Protein AF-A0A9D1LP80-F1 (afdb_monomer_lite)

Sequence (134 aa):
MEKTDLRVGRVSRALEDELGLSLCIDVGLYIDEMGLSRLCLDNPSGYLASVERIKQMARRPDFISLGLKQEINLAKICLFEDGVGIAKATFALKGRPKRYCLSEYSLLGRVKAIGFRPFPCQRRRAAHLAARRR

Radius of gyration: 18.25 Å; chains: 1; bounding box: 34×33×60 Å

Foldseek 3Di:
DPFPKAFLAWCDVVNCVVAVHPDVDTATETATPVNLVVLCVVPVPCSVVQSNVSSVQRVDAPDWYQDPQRKIKGKHWDQDPQAIWIKIWIWDFDDVVTHTYTPDIDIGDGDGPVPDDPDCPVVVVVVVVVVVVD

pLDDT: mean 75.36, std 15.37, range [43.56, 93.38]

Structure (mmCIF, N/CA/C/O backbone):
data_AF-A0A9D1LP80-F1
#
_entry.id   AF-A0A9D1LP80-F1
#
loop_
_atom_site.group_PDB
_atom_site.id
_atom_site.type_symbol
_atom_site.label_atom_id
_atom_site.label_alt_id
_atom_site.label_comp_id
_atom_site.label_asym_id
_atom_site.label_entity_id
_atom_site.label_seq_id
_atom_site.pdbx_PDB_ins_code
_atom_site.Cartn_x
_atom_site.Cartn_y
_atom_site.Cartn_z
_atom_site.occupancy
_atom_site.B_iso_or_equiv
_atom_site.auth_seq_id
_atom_site.auth_comp_id
_atom_site.auth_asym_id
_atom_site.auth_atom_id
_atom_site.pdbx_PDB_model_num
ATOM 1 N N . MET A 1 1 ? 1.846 19.905 17.058 1.00 43.56 1 MET A N 1
ATOM 2 C CA . MET A 1 1 ? 2.308 19.505 15.714 1.00 43.56 1 MET A CA 1
ATOM 3 C C . MET A 1 1 ? 1.193 18.708 15.072 1.00 43.56 1 MET A C 1
ATOM 5 O O . MET A 1 1 ? 0.826 17.668 15.611 1.00 43.56 1 MET A O 1
ATOM 9 N N . GLU A 1 2 ? 0.581 19.235 14.014 1.00 43.78 2 GLU A N 1
ATOM 10 C CA . GLU A 1 2 ? -0.383 18.472 13.219 1.00 43.78 2 GLU A CA 1
ATOM 11 C C . GLU A 1 2 ? 0.360 17.291 12.594 1.00 43.78 2 GLU A C 1
ATOM 13 O O . GLU A 1 2 ? 1.359 17.481 11.907 1.00 43.78 2 GLU A O 1
ATOM 18 N N . LYS A 1 3 ? -0.070 16.063 12.895 1.00 56.00 3 LYS A N 1
ATOM 19 C CA . LYS A 1 3 ? 0.476 14.879 12.232 1.00 56.00 3 LYS A CA 1
ATOM 20 C C . LYS A 1 3 ? 0.039 14.926 10.774 1.00 56.00 3 LYS A C 1
ATOM 22 O O . LYS A 1 3 ? -1.146 14.757 10.488 1.00 56.00 3 LYS A O 1
ATOM 27 N N . THR A 1 4 ? 0.982 15.166 9.874 1.00 67.19 4 THR A N 1
ATOM 28 C CA . THR A 1 4 ? 0.783 15.171 8.421 1.00 67.19 4 THR A CA 1
ATOM 29 C C . THR A 1 4 ? 0.656 13.735 7.904 1.00 67.19 4 THR A C 1
ATOM 31 O O . THR A 1 4 ? 1.478 13.239 7.139 1.00 67.19 4 THR A O 1
ATOM 34 N N . ASP A 1 5 ? -0.385 13.031 8.352 1.00 81.50 5 ASP A N 1
ATOM 35 C CA . ASP A 1 5 ? -0.714 11.700 7.852 1.00 81.50 5 ASP A CA 1
ATOM 36 C C . ASP A 1 5 ? -1.361 11.836 6.464 1.00 81.50 5 ASP A C 1
ATOM 38 O O . ASP A 1 5 ? -2.399 12.485 6.296 1.00 81.50 5 ASP A O 1
ATOM 42 N N . LEU A 1 6 ? -0.786 11.187 5.452 1.00 84.62 6 LEU A N 1
ATOM 43 C CA . LEU A 1 6 ? -1.339 11.185 4.103 1.00 84.62 6 LEU A CA 1
ATOM 44 C C . LEU A 1 6 ? -2.438 10.126 3.993 1.00 84.62 6 LEU A C 1
ATOM 46 O O . LEU A 1 6 ? -2.164 8.925 3.983 1.00 84.62 6 LEU A O 1
ATOM 50 N N . ARG A 1 7 ? -3.695 10.549 3.845 1.00 86.56 7 ARG A N 1
ATOM 51 C CA . ARG A 1 7 ? -4.794 9.622 3.541 1.00 86.56 7 ARG A CA 1
ATOM 52 C C . ARG A 1 7 ? -4.657 9.100 2.110 1.00 86.56 7 ARG A C 1
ATOM 54 O O . ARG A 1 7 ? -4.677 9.874 1.155 1.00 86.56 7 ARG A O 1
ATOM 61 N N . VAL A 1 8 ? -4.564 7.782 1.958 1.00 87.50 8 VAL A N 1
ATOM 62 C CA . VAL A 1 8 ? -4.400 7.117 0.652 1.00 87.50 8 VAL A CA 1
ATOM 63 C C . VAL A 1 8 ? -5.657 6.415 0.164 1.00 87.50 8 VAL A C 1
ATOM 65 O O . VAL A 1 8 ? -5.821 6.215 -1.038 1.00 87.50 8 VAL A O 1
ATOM 68 N N . GLY A 1 9 ? -6.580 6.100 1.069 1.00 83.50 9 GLY A N 1
ATOM 69 C CA . GLY A 1 9 ? -7.867 5.543 0.690 1.00 83.50 9 GLY A CA 1
ATOM 70 C C . GLY A 1 9 ? -8.774 5.269 1.876 1.00 83.50 9 GLY A C 1
ATOM 71 O O . GLY A 1 9 ? -8.656 5.889 2.940 1.00 83.50 9 GLY A O 1
ATOM 72 N N . ARG A 1 10 ? -9.707 4.347 1.659 1.00 81.19 10 ARG A N 1
ATOM 73 C CA . ARG A 1 10 ? -10.628 3.837 2.669 1.00 81.19 10 ARG A CA 1
ATOM 74 C C . ARG A 1 10 ? -10.857 2.350 2.444 1.00 81.19 10 ARG A C 1
ATOM 76 O O . ARG A 1 10 ? -10.837 1.902 1.301 1.00 81.19 10 ARG A O 1
ATOM 83 N N . VAL A 1 11 ? -11.116 1.632 3.522 1.00 73.00 11 VAL A N 1
ATOM 84 C CA . VAL A 1 11 ? -11.761 0.324 3.477 1.00 73.00 11 VAL A CA 1
ATOM 85 C C . VAL A 1 11 ? -13.199 0.581 3.027 1.00 73.00 11 VAL A C 1
ATOM 87 O O . VAL A 1 11 ? -13.888 1.412 3.614 1.00 73.00 11 VAL A O 1
ATOM 90 N N . SER A 1 12 ? -13.608 -0.004 1.903 1.00 68.25 12 SER A N 1
ATOM 91 C CA . SER A 1 12 ? -14.993 0.092 1.437 1.00 68.25 12 SER A CA 1
ATOM 92 C C . SER A 1 12 ? -15.827 -1.016 2.068 1.00 68.25 12 SER A C 1
ATOM 94 O O . SER A 1 12 ? -15.290 -2.048 2.453 1.00 68.25 12 SER A O 1
ATOM 96 N N . ARG A 1 13 ? -17.150 -0.847 2.085 1.00 65.75 13 ARG A N 1
ATOM 97 C CA . ARG A 1 13 ? -18.077 -1.881 2.561 1.00 65.75 13 ARG A CA 1
ATOM 98 C C . ARG A 1 13 ? -17.922 -3.219 1.820 1.00 65.75 13 ARG A C 1
ATOM 100 O O . ARG A 1 13 ? -17.959 -4.267 2.433 1.00 65.75 13 ARG A O 1
ATOM 107 N N . ALA A 1 14 ? -17.627 -3.180 0.518 1.00 63.97 14 ALA A N 1
ATOM 108 C CA . ALA A 1 14 ? -17.313 -4.388 -0.254 1.00 63.97 14 ALA A CA 1
ATOM 109 C C . ALA A 1 14 ? -16.031 -5.088 0.239 1.00 63.97 14 ALA A C 1
ATOM 111 O O . ALA A 1 14 ? -15.948 -6.309 0.242 1.00 63.97 14 ALA A O 1
ATOM 112 N N . LEU A 1 15 ? -15.041 -4.304 0.674 1.00 66.88 15 LEU A N 1
ATOM 113 C CA . LEU A 1 15 ? -13.793 -4.798 1.253 1.00 66.88 15 LEU A CA 1
ATOM 114 C C . LEU A 1 15 ? -14.020 -5.352 2.667 1.00 66.88 15 LEU A C 1
ATOM 116 O O . LEU A 1 15 ? -13.361 -6.303 3.066 1.00 66.88 15 LEU A O 1
ATOM 120 N N . GLU A 1 16 ? -14.949 -4.761 3.419 1.00 69.00 16 GLU A N 1
ATOM 121 C CA . GLU A 1 16 ? -15.414 -5.276 4.710 1.00 69.00 16 GLU A CA 1
ATOM 122 C C . GLU A 1 16 ? -16.112 -6.626 4.556 1.00 69.00 16 GLU A C 1
ATOM 124 O O . GLU A 1 16 ? -15.745 -7.572 5.251 1.00 69.00 16 GLU A O 1
ATOM 129 N N . ASP A 1 17 ? -17.037 -6.730 3.600 1.00 67.06 17 ASP A N 1
ATOM 130 C CA . ASP A 1 17 ? -17.780 -7.955 3.305 1.00 67.06 17 ASP A CA 1
ATOM 131 C C . ASP A 1 17 ? -16.836 -9.085 2.845 1.00 67.06 17 ASP A C 1
ATOM 133 O O . ASP A 1 17 ? -16.926 -10.204 3.350 1.00 67.06 17 ASP A O 1
ATOM 137 N N . GLU A 1 18 ? -15.875 -8.797 1.952 1.00 64.88 18 GLU A N 1
ATOM 138 C CA . GLU A 1 18 ? -14.866 -9.776 1.504 1.00 64.88 18 GLU A CA 1
ATOM 139 C C . GLU A 1 18 ? -13.914 -10.222 2.624 1.00 64.88 18 GLU A C 1
ATOM 141 O O . GLU A 1 18 ? -13.437 -11.357 2.617 1.00 64.88 18 GLU A O 1
ATOM 146 N N . LEU A 1 19 ? -13.625 -9.347 3.591 1.00 63.22 19 LEU A N 1
ATOM 147 C CA . LEU A 1 19 ? -12.718 -9.644 4.703 1.00 63.22 19 LEU A CA 1
ATOM 148 C C . LEU A 1 19 ? -13.433 -10.146 5.965 1.00 63.22 19 LEU A C 1
ATOM 150 O O . LEU A 1 19 ? -12.763 -10.407 6.967 1.00 63.22 19 LEU A O 1
ATOM 154 N N . GLY A 1 20 ? -14.765 -10.268 5.946 1.00 57.47 20 GLY A N 1
ATOM 155 C CA . GLY A 1 20 ? -15.563 -10.615 7.126 1.00 57.47 20 GLY A CA 1
ATOM 156 C C . GLY A 1 20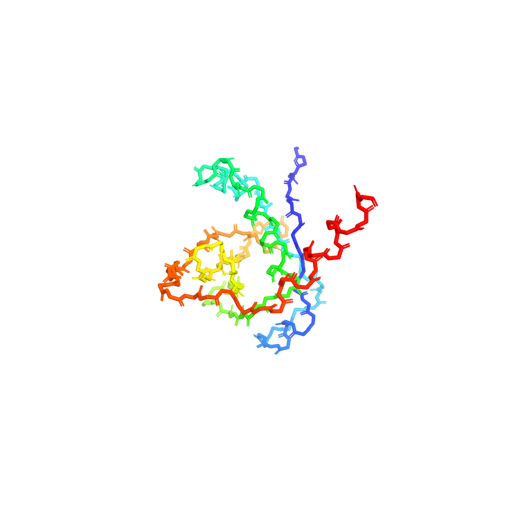 ? -15.408 -9.606 8.271 1.00 57.47 20 GLY A C 1
ATOM 157 O O . GLY A 1 20 ? -15.509 -9.963 9.446 1.00 57.47 20 GLY A O 1
ATOM 158 N N . LEU A 1 21 ? -15.101 -8.351 7.945 1.00 61.16 21 LEU A N 1
ATOM 159 C CA . LEU A 1 21 ? -14.925 -7.279 8.913 1.00 61.16 21 LEU A CA 1
ATOM 160 C C . LEU A 1 21 ? -16.269 -6.598 9.164 1.00 61.16 21 LEU A C 1
ATOM 162 O O . LEU A 1 21 ? -16.927 -6.154 8.237 1.00 61.16 21 LEU A O 1
ATOM 166 N N . SER A 1 22 ? -16.649 -6.439 10.430 1.00 55.81 22 SER A N 1
ATOM 167 C CA . SER A 1 22 ? -17.821 -5.642 10.812 1.00 55.81 22 SER A CA 1
ATOM 168 C C . SER A 1 22 ? -17.365 -4.287 11.350 1.00 55.81 22 SER A C 1
ATOM 170 O O . SER A 1 22 ? -17.479 -4.004 12.545 1.00 55.81 22 SER A O 1
ATOM 172 N N . LEU A 1 23 ? -16.759 -3.465 10.490 1.00 58.94 23 LEU A N 1
ATOM 173 C CA . LEU A 1 23 ? -16.325 -2.123 10.879 1.00 58.94 23 LEU A CA 1
ATOM 174 C C . LEU A 1 23 ? -17.549 -1.197 10.887 1.00 58.94 23 LEU A C 1
ATOM 176 O O . LEU A 1 23 ? -18.210 -0.993 9.880 1.00 58.94 23 LEU A O 1
ATOM 180 N N . CYS A 1 24 ? -17.875 -0.622 12.045 1.00 44.41 24 CYS A N 1
ATOM 181 C CA . CYS A 1 24 ? -19.062 0.230 12.192 1.00 44.41 24 CYS A CA 1
ATOM 182 C C . CYS A 1 24 ? -18.931 1.618 11.525 1.00 44.41 24 CYS A C 1
ATOM 184 O O . CYS A 1 24 ? -19.859 2.420 11.619 1.00 44.41 24 CYS A O 1
ATOM 186 N N . ILE A 1 25 ? -17.771 1.957 10.942 1.00 50.78 25 ILE A N 1
ATOM 187 C CA . ILE A 1 25 ? -17.428 3.298 10.434 1.00 50.78 25 ILE A CA 1
ATOM 188 C C . ILE A 1 25 ? -16.482 3.168 9.231 1.00 50.78 25 ILE A C 1
ATOM 190 O O . ILE A 1 25 ? -15.587 2.331 9.269 1.00 50.78 25 ILE A O 1
ATOM 194 N N . ASP A 1 26 ? -16.611 4.059 8.236 1.00 58.97 26 ASP A N 1
ATOM 195 C CA . ASP A 1 26 ? -15.668 4.248 7.117 1.00 58.97 26 ASP A CA 1
ATOM 196 C C . ASP A 1 26 ? -14.210 4.334 7.626 1.00 58.97 26 ASP A C 1
ATOM 198 O O . ASP A 1 26 ? -13.750 5.371 8.122 1.00 58.97 26 ASP A O 1
ATOM 202 N N . VAL A 1 27 ? -13.450 3.245 7.490 1.00 71.50 27 VAL A N 1
ATOM 203 C CA . VAL A 1 27 ? -12.069 3.188 7.978 1.00 71.50 27 VAL A CA 1
ATOM 204 C C . VAL A 1 27 ? -11.103 3.735 6.932 1.00 71.50 27 VAL A C 1
ATOM 206 O O . VAL A 1 27 ? -10.949 3.196 5.839 1.00 71.50 27 VAL A O 1
ATOM 209 N N . GLY A 1 28 ? -10.412 4.826 7.264 1.00 82.12 28 GLY A N 1
ATOM 210 C CA . GLY A 1 28 ? -9.372 5.400 6.411 1.00 82.12 28 GLY A CA 1
ATOM 211 C C . GLY A 1 28 ? -8.076 4.580 6.411 1.00 82.12 28 GLY A C 1
ATOM 212 O O . GLY A 1 28 ? -7.652 4.076 7.451 1.00 82.12 28 GLY A O 1
ATOM 213 N N . LEU A 1 29 ? -7.429 4.511 5.247 1.00 87.25 29 LEU A N 1
ATOM 214 C CA . LEU A 1 29 ? -6.062 4.012 5.081 1.00 87.25 29 LEU A CA 1
ATOM 215 C C . LEU A 1 29 ? -5.108 5.203 4.960 1.00 87.25 29 LEU A C 1
ATOM 217 O O . LEU A 1 29 ? -5.354 6.116 4.161 1.00 87.25 29 LEU A O 1
ATOM 221 N N . TYR A 1 30 ? -4.021 5.184 5.728 1.00 91.19 30 TYR A N 1
ATOM 222 C CA . TYR A 1 30 ? -3.087 6.302 5.856 1.00 91.19 30 TYR A CA 1
ATOM 223 C C . TYR A 1 30 ? -1.635 5.865 5.648 1.00 91.19 30 TYR A C 1
ATOM 225 O O . TYR A 1 30 ? -1.274 4.716 5.898 1.00 91.19 30 TYR A O 1
ATOM 233 N N . ILE A 1 31 ? -0.789 6.802 5.230 1.00 90.44 31 ILE A N 1
ATOM 234 C CA . ILE A 1 31 ? 0.667 6.709 5.326 1.00 90.44 31 ILE A CA 1
ATOM 235 C C . ILE A 1 31 ? 1.105 7.780 6.324 1.00 90.44 31 ILE A C 1
ATOM 237 O O . ILE A 1 31 ? 0.856 8.963 6.101 1.00 90.44 31 ILE A O 1
ATOM 241 N N . ASP A 1 32 ? 1.709 7.358 7.431 1.00 90.00 32 ASP A N 1
ATOM 242 C CA . ASP A 1 32 ? 2.283 8.271 8.417 1.00 90.00 32 ASP A CA 1
ATOM 243 C C . ASP A 1 32 ? 3.649 8.802 7.944 1.00 90.00 32 ASP A C 1
ATOM 245 O O . ASP A 1 32 ? 4.231 8.326 6.965 1.00 90.00 32 ASP A O 1
ATOM 249 N N . GLU A 1 33 ? 4.180 9.801 8.647 1.00 87.19 33 GLU A N 1
ATOM 250 C CA . GLU A 1 33 ? 5.484 10.404 8.339 1.00 87.19 33 GLU A CA 1
ATOM 251 C C . GLU A 1 33 ? 6.616 9.361 8.298 1.00 87.19 33 GLU A C 1
ATOM 253 O O . GLU A 1 33 ? 7.493 9.406 7.431 1.00 87.19 33 GLU A O 1
ATOM 258 N N . MET A 1 34 ? 6.559 8.359 9.182 1.00 86.69 34 MET A N 1
ATOM 259 C CA . MET A 1 34 ? 7.509 7.245 9.192 1.00 86.69 34 MET A CA 1
ATOM 260 C C . MET A 1 34 ? 7.396 6.380 7.933 1.00 86.69 34 MET A C 1
ATOM 262 O O . MET A 1 34 ? 8.414 5.999 7.358 1.00 86.69 34 MET A O 1
ATOM 266 N N . GLY A 1 35 ? 6.179 6.062 7.491 1.00 86.25 35 GLY A N 1
ATOM 267 C CA . GLY A 1 35 ? 5.924 5.313 6.265 1.00 86.25 35 GLY A CA 1
ATOM 268 C C . GLY A 1 35 ? 6.392 6.067 5.024 1.00 86.25 35 GLY A C 1
ATOM 269 O O . GLY A 1 35 ? 7.042 5.474 4.165 1.00 86.25 35 GLY A O 1
ATOM 270 N N . LEU A 1 36 ? 6.143 7.379 4.952 1.00 87.38 36 LEU A N 1
ATOM 271 C 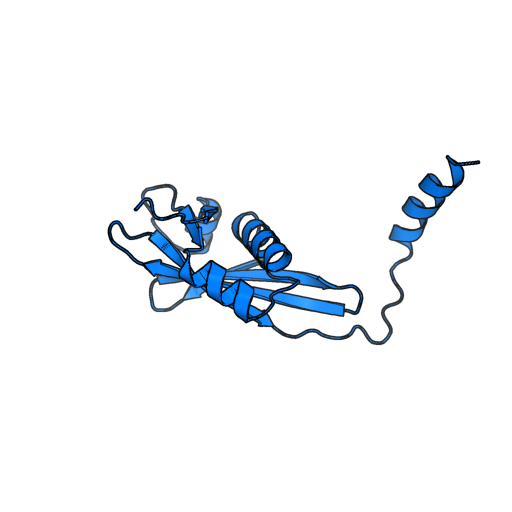CA . LEU A 1 36 ? 6.661 8.229 3.874 1.00 87.38 36 LEU A CA 1
ATOM 272 C C . LEU A 1 36 ? 8.192 8.265 3.868 1.00 87.38 36 LEU A C 1
ATOM 274 O O . LEU A 1 36 ? 8.801 8.114 2.810 1.00 87.38 36 LEU A O 1
ATOM 278 N N . SER A 1 37 ? 8.808 8.400 5.044 1.00 87.06 37 SER A N 1
ATOM 279 C CA . SER A 1 37 ? 10.267 8.401 5.186 1.00 87.06 37 SER A CA 1
ATOM 280 C C . SER A 1 37 ? 10.877 7.078 4.727 1.00 87.06 37 SER A C 1
ATOM 282 O O . SER A 1 37 ? 11.858 7.089 3.995 1.00 87.06 37 SER A O 1
ATOM 284 N N . ARG A 1 38 ? 10.269 5.936 5.075 1.00 87.19 38 ARG A N 1
ATOM 285 C CA . ARG A 1 38 ? 10.712 4.612 4.600 1.00 87.19 38 ARG A CA 1
ATOM 286 C C . ARG A 1 38 ? 10.614 4.483 3.087 1.00 87.19 38 ARG A C 1
ATOM 288 O O . ARG A 1 38 ? 11.587 4.102 2.457 1.00 87.19 38 ARG A O 1
ATOM 295 N N . LEU A 1 39 ? 9.486 4.879 2.494 1.00 87.06 39 LEU A N 1
ATOM 296 C CA . LEU A 1 39 ? 9.327 4.859 1.036 1.00 87.06 39 LEU A CA 1
ATOM 297 C C . LEU A 1 39 ? 10.381 5.723 0.330 1.00 87.06 39 LEU A C 1
ATOM 299 O O . LEU A 1 39 ? 10.872 5.339 -0.730 1.00 87.06 39 LEU A O 1
ATOM 303 N N . CYS A 1 40 ? 10.712 6.878 0.913 1.00 87.94 40 CYS A N 1
ATOM 304 C CA . CYS A 1 40 ? 11.761 7.760 0.414 1.00 87.94 40 CYS A CA 1
ATOM 305 C C . CYS A 1 40 ? 13.152 7.124 0.554 1.00 87.94 40 CYS A C 1
ATOM 307 O O . CYS A 1 40 ? 13.930 7.173 -0.390 1.00 87.94 40 CYS A O 1
ATOM 309 N N . LEU A 1 41 ? 13.451 6.480 1.685 1.00 87.81 41 LEU A N 1
ATOM 310 C CA . LEU A 1 41 ? 14.726 5.791 1.911 1.00 87.81 41 LEU A CA 1
ATOM 311 C C . LEU A 1 41 ? 14.911 4.586 0.979 1.00 87.81 41 LEU A C 1
ATOM 313 O O . LEU A 1 41 ? 15.982 4.425 0.399 1.00 87.81 41 LEU A O 1
ATOM 317 N N . ASP A 1 42 ? 13.869 3.775 0.798 1.00 84.00 42 ASP A N 1
ATOM 318 C CA . ASP A 1 42 ? 13.921 2.564 -0.025 1.00 84.00 42 ASP A CA 1
ATOM 319 C C . ASP A 1 42 ? 14.002 2.889 -1.525 1.00 84.00 42 ASP A C 1
ATOM 321 O O . ASP A 1 42 ? 14.579 2.132 -2.307 1.00 84.00 42 ASP A O 1
ATOM 325 N N . ASN A 1 43 ? 13.397 4.002 -1.956 1.00 81.00 43 ASN A N 1
ATOM 326 C CA . ASN A 1 43 ? 13.403 4.422 -3.355 1.00 81.00 43 ASN A CA 1
ATOM 327 C C . ASN A 1 43 ? 13.254 5.952 -3.513 1.00 81.00 43 ASN A C 1
ATOM 329 O O . ASN A 1 43 ? 12.164 6.428 -3.847 1.00 81.00 43 ASN A O 1
ATOM 333 N N . PRO A 1 44 ? 14.338 6.734 -3.361 1.00 81.50 44 PRO A N 1
ATOM 334 C CA . PRO A 1 44 ? 14.270 8.199 -3.325 1.00 81.50 44 PRO A CA 1
ATOM 335 C C . PRO A 1 44 ? 13.712 8.829 -4.604 1.00 81.50 44 PRO A C 1
ATOM 337 O O . PRO A 1 44 ? 12.970 9.804 -4.554 1.00 81.50 44 PRO A O 1
ATOM 340 N N . SER A 1 45 ? 14.037 8.265 -5.768 1.00 81.44 45 SER A N 1
ATOM 341 C CA . SER A 1 45 ? 13.584 8.781 -7.065 1.00 81.44 45 SER A CA 1
ATOM 342 C C . SER A 1 45 ? 12.187 8.287 -7.455 1.00 81.44 45 SER A C 1
ATOM 344 O O . SER A 1 45 ? 11.524 8.908 -8.284 1.00 81.44 45 SER A O 1
ATOM 346 N N . GLY A 1 46 ? 11.717 7.186 -6.861 1.00 82.94 46 GLY A N 1
ATOM 347 C CA . GLY A 1 46 ? 10.453 6.536 -7.213 1.00 82.94 46 GLY A CA 1
ATOM 348 C C . GLY A 1 46 ? 9.397 6.503 -6.108 1.00 82.94 46 GLY A C 1
ATOM 349 O O . GLY A 1 46 ? 8.331 5.924 -6.329 1.00 82.94 46 GLY A O 1
ATOM 350 N N . TYR A 1 47 ? 9.637 7.101 -4.936 1.00 85.00 47 TYR A N 1
ATOM 351 C CA . TYR A 1 47 ? 8.712 6.998 -3.801 1.00 85.00 47 TYR A CA 1
ATOM 352 C C . TYR A 1 47 ? 7.327 7.582 -4.112 1.00 85.00 47 TYR A C 1
ATOM 354 O O . TYR A 1 47 ? 6.321 6.997 -3.714 1.00 85.00 47 TYR A O 1
ATOM 362 N N . LEU A 1 48 ? 7.240 8.668 -4.891 1.00 88.50 48 LEU A N 1
ATOM 363 C CA . LEU A 1 48 ? 5.957 9.222 -5.343 1.00 88.50 48 LEU A CA 1
ATOM 364 C C . LEU A 1 48 ? 5.173 8.216 -6.195 1.00 88.50 48 LEU A C 1
ATOM 366 O O . LEU A 1 48 ? 3.964 8.070 -6.023 1.00 88.50 48 LEU A O 1
ATOM 370 N N . ALA A 1 49 ? 5.856 7.462 -7.061 1.00 87.88 49 ALA A N 1
ATOM 371 C CA . ALA A 1 49 ? 5.225 6.397 -7.836 1.00 87.88 49 ALA A CA 1
ATOM 372 C C . ALA A 1 49 ? 4.755 5.242 -6.935 1.00 87.88 49 ALA A C 1
ATOM 374 O O . ALA A 1 49 ? 3.718 4.635 -7.203 1.00 87.88 49 ALA A O 1
ATOM 375 N N . SER A 1 50 ? 5.481 4.946 -5.852 1.00 89.19 50 SER A N 1
ATOM 376 C CA . SER A 1 50 ? 5.034 4.001 -4.821 1.00 89.19 50 SER A CA 1
ATOM 377 C C . SER A 1 50 ? 3.783 4.505 -4.097 1.00 89.19 50 SER A C 1
ATOM 379 O O . SER A 1 50 ? 2.826 3.749 -3.964 1.00 89.19 50 SER A O 1
ATOM 381 N N . VAL A 1 51 ? 3.733 5.784 -3.709 1.00 90.69 51 VAL A N 1
ATOM 382 C CA . VAL A 1 51 ? 2.556 6.405 -3.072 1.00 90.69 51 VAL A CA 1
ATOM 383 C C . VAL A 1 51 ? 1.333 6.344 -3.986 1.00 90.69 51 VAL A C 1
ATOM 385 O O . VAL A 1 51 ? 0.262 5.919 -3.551 1.00 90.69 51 VAL A O 1
ATOM 388 N N . GLU A 1 52 ? 1.475 6.712 -5.259 1.00 89.94 52 GLU A N 1
ATOM 389 C CA . GLU A 1 52 ? 0.370 6.630 -6.220 1.00 89.94 52 GLU A CA 1
ATOM 390 C C . GLU A 1 52 ? -0.099 5.191 -6.432 1.00 89.94 52 GLU A C 1
ATOM 392 O O . GLU A 1 52 ? -1.302 4.922 -6.474 1.00 89.94 52 GLU A O 1
ATOM 397 N N . ARG A 1 53 ? 0.826 4.230 -6.469 1.00 89.38 53 ARG A N 1
ATOM 398 C CA . ARG A 1 53 ? 0.469 2.813 -6.535 1.00 89.38 53 ARG A CA 1
ATOM 399 C C . ARG A 1 53 ? -0.291 2.363 -5.290 1.00 89.38 53 ARG A C 1
ATOM 401 O O . ARG A 1 53 ? -1.306 1.689 -5.425 1.00 89.38 53 ARG A O 1
ATOM 408 N N . ILE A 1 54 ? 0.127 2.781 -4.096 1.00 90.69 54 ILE A N 1
ATOM 409 C CA . ILE A 1 54 ? -0.593 2.501 -2.846 1.00 90.69 54 ILE A CA 1
ATOM 410 C C . ILE A 1 54 ? -2.011 3.085 -2.890 1.00 90.69 54 ILE A C 1
ATOM 412 O O . ILE A 1 54 ? -2.960 2.384 -2.545 1.00 90.69 54 ILE A O 1
ATOM 416 N N . LYS A 1 55 ? -2.194 4.317 -3.384 1.00 90.50 55 LYS A N 1
ATOM 417 C CA . LYS A 1 55 ? -3.534 4.904 -3.583 1.00 90.50 55 LYS A CA 1
ATOM 418 C C . LYS A 1 55 ? -4.383 4.082 -4.552 1.00 90.50 55 LYS A C 1
ATOM 420 O O . LYS A 1 55 ? -5.570 3.878 -4.312 1.00 90.50 55 LYS A O 1
ATOM 425 N N . GLN A 1 56 ? -3.795 3.594 -5.645 1.00 87.88 56 GLN A N 1
ATOM 426 C CA . GLN A 1 56 ? -4.498 2.721 -6.589 1.00 87.88 56 GLN A CA 1
ATOM 427 C C . GLN A 1 56 ? -4.906 1.394 -5.936 1.00 87.88 56 GLN A C 1
ATOM 429 O O . GLN A 1 56 ? -6.051 0.976 -6.101 1.00 87.88 56 GLN A O 1
ATO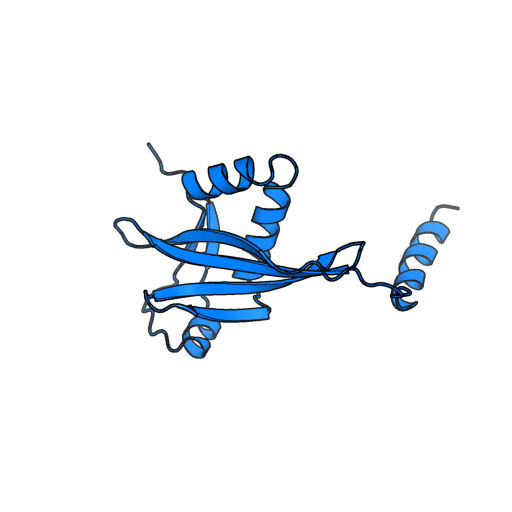M 434 N N . MET A 1 57 ? -4.013 0.771 -5.158 1.00 88.94 57 MET A N 1
ATOM 435 C CA . MET A 1 57 ? -4.313 -0.442 -4.386 1.00 88.94 57 MET A CA 1
ATOM 436 C C . MET A 1 57 ? -5.431 -0.210 -3.375 1.00 88.94 57 MET A C 1
ATOM 438 O O . MET A 1 57 ? -6.343 -1.016 -3.289 1.00 88.94 57 MET A O 1
ATOM 442 N N . ALA A 1 58 ? -5.408 0.916 -2.664 1.00 86.25 58 ALA A N 1
ATOM 443 C CA . ALA A 1 58 ? -6.433 1.270 -1.688 1.00 86.25 58 ALA A CA 1
ATOM 444 C C . ALA A 1 58 ? -7.818 1.519 -2.315 1.00 86.25 58 ALA A C 1
ATOM 446 O O . ALA A 1 58 ? -8.827 1.415 -1.627 1.00 86.25 58 ALA A O 1
ATOM 447 N N . ARG A 1 59 ? -7.884 1.873 -3.606 1.00 83.00 59 ARG A N 1
ATOM 448 C CA . ARG A 1 59 ? -9.151 2.073 -4.333 1.00 83.00 59 ARG A CA 1
ATOM 449 C C . ARG A 1 59 ? -9.679 0.792 -4.963 1.00 83.00 59 ARG A C 1
ATOM 451 O O . ARG A 1 59 ? -10.885 0.573 -4.972 1.00 83.00 59 ARG A O 1
ATOM 458 N N . ARG A 1 60 ? -8.789 0.014 -5.576 1.00 83.00 60 ARG A N 1
ATOM 459 C CA . ARG A 1 60 ? -9.130 -1.201 -6.316 1.00 83.00 60 ARG A CA 1
ATOM 460 C C . ARG A 1 60 ? -7.951 -2.174 -6.253 1.00 83.00 60 ARG A C 1
ATOM 462 O O . ARG A 1 60 ? -7.132 -2.187 -7.183 1.00 83.00 60 ARG A O 1
ATOM 469 N N . PRO A 1 61 ? -7.821 -2.922 -5.152 1.00 85.94 61 PRO A N 1
ATOM 470 C CA . PRO A 1 61 ? -6.831 -3.981 -5.057 1.00 85.94 61 PRO A CA 1
ATOM 471 C C . PRO A 1 61 ? -7.223 -5.129 -5.993 1.00 85.94 61 PRO A C 1
ATOM 473 O O . PRO A 1 61 ? -8.396 -5.284 -6.330 1.00 85.94 61 PRO A O 1
ATOM 476 N N . ASP A 1 62 ? -6.236 -5.907 -6.427 1.00 85.75 62 ASP A N 1
ATOM 477 C CA . ASP A 1 62 ? -6.507 -7.144 -7.171 1.00 85.75 62 ASP A CA 1
ATOM 478 C C . ASP A 1 62 ? -6.603 -8.334 -6.205 1.00 85.75 62 ASP A C 1
ATOM 480 O O . ASP A 1 62 ? -7.300 -9.303 -6.484 1.00 85.75 62 ASP A O 1
ATOM 484 N N . PHE A 1 63 ? -5.930 -8.236 -5.052 1.00 85.00 63 PHE A N 1
ATOM 485 C CA . PHE A 1 63 ? -6.014 -9.202 -3.962 1.00 85.00 63 PHE A CA 1
ATOM 486 C C . PHE A 1 63 ? -6.091 -8.496 -2.615 1.00 85.00 63 PHE A C 1
ATOM 488 O O . PHE A 1 63 ? -5.457 -7.456 -2.401 1.00 85.00 63 PHE A O 1
ATOM 495 N N . ILE A 1 64 ? -6.826 -9.112 -1.695 1.00 85.56 64 ILE A N 1
ATOM 496 C CA . ILE A 1 64 ? -7.070 -8.598 -0.352 1.00 85.56 64 ILE A CA 1
ATOM 497 C C . ILE A 1 64 ? -6.929 -9.762 0.622 1.00 85.56 64 ILE A C 1
ATOM 499 O O . ILE A 1 64 ? -7.415 -10.859 0.352 1.00 85.56 64 ILE A O 1
ATOM 503 N N . SER A 1 65 ? -6.254 -9.548 1.747 1.00 85.00 65 SER A N 1
ATOM 504 C CA . SER A 1 65 ? -6.257 -10.525 2.832 1.00 85.00 65 SER A CA 1
ATOM 505 C C . SER A 1 65 ? -6.152 -9.872 4.201 1.00 85.00 65 SER A C 1
ATOM 507 O O . SER A 1 65 ? -5.522 -8.825 4.374 1.00 85.00 65 SER A O 1
ATOM 509 N N . LEU A 1 66 ? -6.758 -10.525 5.192 1.00 82.88 66 LEU A N 1
ATOM 510 C CA . LEU A 1 66 ? -6.626 -10.153 6.592 1.00 82.88 66 LEU A CA 1
ATOM 511 C C . LEU A 1 66 ? -5.458 -10.920 7.221 1.00 82.88 66 LEU A C 1
ATOM 513 O O . LEU A 1 66 ? -5.416 -12.148 7.197 1.00 82.88 66 LEU A O 1
ATOM 517 N N . GLY A 1 67 ? -4.496 -10.196 7.779 1.00 77.62 67 GLY A N 1
ATOM 518 C CA . GLY A 1 67 ? -3.416 -10.767 8.571 1.00 77.62 67 GLY A CA 1
ATOM 519 C C . GLY A 1 67 ? -3.859 -11.110 9.996 1.00 77.62 67 GLY A C 1
ATOM 520 O O . GLY A 1 67 ? -4.855 -10.598 10.508 1.00 77.62 67 GLY A O 1
ATOM 521 N N . LEU A 1 68 ? -3.051 -11.926 10.675 1.00 70.81 68 LEU A N 1
ATOM 522 C CA . LEU A 1 68 ? -3.323 -12.471 12.015 1.00 70.81 68 LEU A CA 1
ATOM 523 C C . LEU A 1 68 ? -3.558 -11.408 13.108 1.00 70.81 68 LEU A C 1
ATOM 525 O O . LEU A 1 68 ? -4.175 -11.700 14.127 1.00 70.81 68 LEU A O 1
ATOM 529 N N . LYS A 1 69 ? -3.070 -10.177 12.918 1.00 76.38 69 LYS A N 1
ATOM 530 C CA . LYS A 1 69 ? -3.157 -9.074 13.892 1.00 76.38 69 LYS A CA 1
ATOM 531 C C . LYS A 1 69 ? -4.114 -7.958 13.462 1.00 76.38 69 LYS A C 1
ATOM 533 O O . LYS A 1 69 ? -3.869 -6.799 13.786 1.00 76.38 69 LYS A O 1
ATOM 538 N N . GLN A 1 70 ? -5.180 -8.295 12.730 1.00 78.12 70 GLN A N 1
ATOM 539 C CA . GLN A 1 70 ? -6.056 -7.304 12.082 1.00 78.12 70 GLN A CA 1
ATOM 540 C C . GLN A 1 70 ? -5.255 -6.395 11.140 1.00 78.12 70 GLN A C 1
ATOM 542 O O . GLN A 1 70 ? -5.427 -5.181 11.121 1.00 78.12 70 GLN A O 1
ATOM 547 N N . GLU A 1 71 ? -4.317 -6.981 10.400 1.00 88.00 71 GLU A N 1
ATOM 548 C CA . GLU A 1 71 ? -3.587 -6.264 9.357 1.00 88.00 71 GLU A CA 1
ATOM 549 C C . GLU A 1 71 ? -4.365 -6.381 8.052 1.00 88.00 71 GLU A C 1
ATOM 551 O O . GLU A 1 71 ? -4.849 -7.457 7.715 1.00 88.00 71 GLU A O 1
ATOM 556 N N . ILE A 1 72 ? -4.476 -5.291 7.303 1.00 87.75 72 ILE A N 1
ATOM 557 C CA . ILE A 1 72 ? -5.073 -5.315 5.970 1.00 87.75 72 ILE A CA 1
ATOM 558 C C . ILE A 1 72 ? -3.929 -5.395 4.972 1.00 87.75 72 ILE A C 1
ATOM 560 O O . ILE A 1 72 ? -3.132 -4.464 4.849 1.00 87.75 72 ILE A O 1
ATOM 564 N N . ASN A 1 73 ? -3.846 -6.510 4.258 1.00 89.31 73 ASN A N 1
ATOM 565 C CA . ASN A 1 73 ? -2.909 -6.689 3.165 1.00 89.31 73 ASN A CA 1
ATOM 566 C C . ASN A 1 73 ? -3.638 -6.420 1.854 1.00 89.31 73 ASN A C 1
ATOM 568 O O . ASN A 1 73 ? -4.617 -7.090 1.529 1.00 89.31 73 ASN A O 1
ATOM 572 N N . LEU A 1 74 ? -3.134 -5.459 1.091 1.00 90.44 74 LEU A N 1
ATOM 573 C CA . LEU A 1 74 ? -3.581 -5.180 -0.264 1.00 90.44 74 LEU A CA 1
ATOM 574 C C . LEU A 1 74 ? -2.472 -5.571 -1.227 1.00 90.44 74 LEU A C 1
ATOM 576 O O . LEU A 1 74 ? -1.305 -5.253 -0.988 1.00 90.44 74 LEU A O 1
ATOM 580 N N . ALA A 1 75 ? -2.828 -6.210 -2.333 1.00 89.81 75 ALA A N 1
ATOM 581 C CA . ALA A 1 75 ? -1.891 -6.436 -3.418 1.00 89.81 75 ALA A CA 1
ATOM 582 C C . ALA A 1 75 ? -2.498 -6.104 -4.778 1.00 89.81 75 ALA A C 1
ATOM 584 O O . ALA A 1 75 ? -3.715 -6.140 -4.986 1.00 89.81 75 ALA A O 1
ATOM 585 N N . LYS A 1 76 ? -1.620 -5.738 -5.710 1.00 90.12 76 LYS A N 1
ATOM 586 C CA . LYS A 1 76 ? -1.990 -5.350 -7.066 1.00 90.12 76 LYS A CA 1
ATOM 587 C C . LYS A 1 76 ? -0.940 -5.770 -8.073 1.00 90.12 76 LYS A C 1
ATOM 589 O O . LYS A 1 76 ? 0.253 -5.516 -7.898 1.00 90.12 76 LYS A O 1
ATOM 594 N N . ILE A 1 77 ? -1.412 -6.374 -9.151 1.00 89.44 77 ILE A N 1
ATOM 595 C CA . ILE A 1 77 ? -0.617 -6.738 -10.309 1.00 89.44 77 ILE A CA 1
ATOM 596 C C . ILE A 1 77 ? -0.235 -5.449 -11.032 1.00 89.44 77 ILE A C 1
ATOM 598 O O . ILE A 1 77 ? -1.064 -4.600 -11.360 1.00 89.44 77 ILE A O 1
ATOM 602 N N . CYS A 1 78 ? 1.058 -5.290 -11.260 1.00 85.31 78 CYS A N 1
ATOM 603 C CA . CYS A 1 78 ? 1.648 -4.136 -11.904 1.00 85.31 78 CYS A CA 1
ATOM 604 C C . CYS A 1 78 ? 2.320 -4.573 -13.198 1.00 85.31 78 CYS A C 1
ATOM 606 O O . CYS A 1 78 ? 3.147 -5.485 -13.206 1.00 85.31 78 CYS A O 1
ATOM 608 N N . LEU A 1 79 ? 1.974 -3.883 -14.281 1.00 82.81 79 LEU A N 1
ATOM 609 C CA . LEU A 1 79 ? 2.667 -3.997 -15.555 1.00 82.81 79 LEU A CA 1
ATOM 610 C C . LEU A 1 79 ? 3.813 -2.983 -15.561 1.00 82.81 79 LEU A C 1
ATOM 612 O O . LEU A 1 79 ? 3.590 -1.788 -15.356 1.00 82.81 79 LEU A O 1
ATOM 616 N N . PHE A 1 80 ? 5.027 -3.473 -15.768 1.00 77.19 80 PHE A N 1
ATOM 617 C CA . PHE A 1 80 ? 6.237 -2.683 -15.966 1.00 77.19 80 PHE A CA 1
ATOM 618 C C . PHE A 1 80 ? 6.671 -2.795 -17.430 1.00 77.19 80 PHE A C 1
ATOM 620 O O . PHE A 1 80 ? 6.190 -3.657 -18.163 1.00 77.19 80 PHE A O 1
ATOM 627 N N . GLU A 1 81 ? 7.582 -1.927 -17.867 1.00 75.56 81 GLU A N 1
ATOM 628 C CA . GLU A 1 81 ? 8.093 -1.958 -19.245 1.00 75.56 81 GLU A CA 1
ATOM 629 C C . GLU A 1 81 ? 8.763 -3.296 -19.591 1.00 75.56 81 GLU A C 1
ATOM 631 O O . GLU A 1 81 ? 8.667 -3.766 -20.722 1.00 75.56 81 GLU A O 1
ATOM 636 N N . ASP A 1 82 ? 9.406 -3.927 -18.609 1.00 74.56 82 ASP A N 1
ATOM 637 C CA . ASP A 1 82 ? 10.190 -5.149 -18.763 1.00 74.56 82 ASP A CA 1
ATOM 638 C C . ASP A 1 82 ? 9.489 -6.411 -18.239 1.00 74.56 82 ASP A C 1
ATOM 640 O O . ASP A 1 82 ? 10.053 -7.507 -18.315 1.00 74.56 82 ASP A O 1
ATOM 644 N N . GLY A 1 83 ? 8.254 -6.303 -17.738 1.00 79.62 83 GLY A N 1
ATOM 645 C CA . GLY A 1 83 ? 7.530 -7.473 -17.261 1.00 79.62 83 GLY A CA 1
ATOM 646 C C . GLY A 1 83 ? 6.350 -7.196 -16.343 1.00 79.62 83 GLY A C 1
ATOM 647 O O . GLY A 1 83 ? 5.733 -6.134 -16.365 1.00 79.62 83 GLY A O 1
ATOM 648 N N . VAL A 1 84 ? 6.023 -8.196 -15.531 1.00 83.94 84 VAL A N 1
ATOM 649 C CA . VAL A 1 84 ? 4.906 -8.153 -14.582 1.00 83.94 84 VAL A CA 1
ATOM 650 C C . VAL A 1 84 ? 5.451 -8.362 -13.179 1.00 83.94 84 VAL A C 1
ATOM 652 O O . VAL A 1 84 ? 6.365 -9.160 -12.973 1.00 83.94 84 VAL A O 1
ATOM 655 N N . GLY A 1 85 ? 4.894 -7.650 -12.207 1.00 87.00 85 GLY A N 1
ATOM 656 C CA . GLY A 1 85 ? 5.154 -7.924 -10.800 1.00 87.00 85 GLY A CA 1
ATOM 657 C C . GLY A 1 85 ? 3.959 -7.614 -9.922 1.00 87.00 85 GLY A C 1
ATOM 658 O O . GLY A 1 85 ? 2.927 -7.148 -10.401 1.00 87.00 85 GLY A O 1
ATOM 659 N N . ILE A 1 86 ? 4.093 -7.878 -8.630 1.00 90.56 86 ILE A N 1
ATOM 660 C CA . ILE A 1 86 ? 3.023 -7.680 -7.655 1.00 90.56 86 ILE A CA 1
ATOM 661 C C . ILE A 1 86 ? 3.490 -6.642 -6.644 1.00 90.56 86 ILE A C 1
ATOM 663 O O . ILE A 1 86 ? 4.496 -6.825 -5.972 1.00 90.56 86 ILE A O 1
ATOM 667 N N . ALA A 1 87 ? 2.764 -5.538 -6.517 1.00 91.25 87 ALA A N 1
ATOM 668 C CA . ALA A 1 87 ? 2.945 -4.637 -5.390 1.00 91.25 87 ALA A CA 1
ATOM 669 C C . ALA A 1 87 ? 2.094 -5.122 -4.221 1.00 91.25 87 ALA A C 1
ATOM 671 O O . ALA A 1 87 ? 0.936 -5.487 -4.421 1.00 91.25 87 ALA A O 1
ATOM 672 N N . LYS A 1 88 ? 2.659 -5.102 -3.017 1.00 93.38 88 LYS A N 1
ATOM 673 C CA . LYS A 1 88 ? 1.970 -5.406 -1.766 1.00 93.38 88 LYS A CA 1
ATOM 674 C C . LYS A 1 88 ? 2.094 -4.210 -0.827 1.00 93.38 88 LYS A C 1
ATOM 676 O O . LYS A 1 88 ? 3.170 -3.633 -0.694 1.00 93.38 88 LYS A O 1
ATOM 681 N N . ALA A 1 89 ? 0.998 -3.847 -0.176 1.00 92.81 89 ALA A N 1
ATOM 682 C CA . ALA A 1 89 ? 0.967 -2.897 0.927 1.00 92.81 89 ALA A CA 1
ATOM 683 C C . ALA A 1 89 ? 0.274 -3.534 2.130 1.00 92.81 89 ALA A C 1
ATOM 685 O O . ALA A 1 89 ? -0.837 -4.052 2.011 1.00 92.81 89 ALA A O 1
ATOM 686 N N . THR A 1 90 ? 0.921 -3.457 3.286 1.00 92.44 90 THR A N 1
ATOM 687 C CA . THR A 1 90 ? 0.380 -3.927 4.560 1.00 92.44 90 THR A CA 1
ATOM 688 C C . THR A 1 90 ? -0.004 -2.718 5.401 1.00 92.44 90 THR A C 1
ATOM 690 O O . THR A 1 90 ? 0.786 -1.784 5.561 1.00 92.44 90 THR A O 1
ATOM 693 N N . PHE A 1 91 ? -1.215 -2.727 5.948 1.00 91.25 91 PHE A N 1
ATOM 694 C CA . PHE A 1 91 ? -1.721 -1.697 6.846 1.00 91.25 91 PHE A CA 1
ATOM 695 C C . PHE A 1 91 ? -2.014 -2.298 8.213 1.00 91.25 91 PHE A C 1
ATOM 697 O O . PHE A 1 91 ? -2.748 -3.277 8.322 1.00 91.25 91 PHE A O 1
ATOM 704 N N . ALA A 1 92 ? -1.484 -1.676 9.260 1.00 89.88 92 ALA A N 1
ATOM 705 C CA . ALA A 1 92 ? -1.682 -2.101 10.638 1.00 89.88 92 ALA A CA 1
ATOM 706 C C . ALA A 1 92 ? -2.353 -0.993 11.455 1.00 89.88 92 ALA A C 1
ATOM 708 O O . ALA A 1 92 ? -2.112 0.198 11.234 1.00 89.88 92 ALA A O 1
ATOM 709 N N . LEU A 1 93 ? -3.168 -1.385 12.434 1.00 87.50 93 LEU A N 1
ATOM 710 C CA . LEU A 1 93 ? -3.771 -0.458 13.389 1.00 87.50 93 LEU A CA 1
ATOM 711 C C . LEU A 1 93 ? -2.692 0.178 14.281 1.00 87.50 93 LEU A C 1
ATOM 713 O O . LEU A 1 93 ? -2.016 -0.511 15.044 1.00 87.50 93 LEU A O 1
ATOM 717 N N . LYS A 1 94 ? -2.559 1.505 14.226 1.00 84.56 94 LYS A N 1
ATOM 718 C CA . LYS A 1 94 ? -1.627 2.295 15.046 1.00 84.56 94 LYS A CA 1
ATOM 719 C C . LYS A 1 94 ? -2.312 3.523 15.657 1.00 84.56 94 LYS A C 1
ATOM 721 O O . LYS A 1 94 ? -3.309 4.020 15.139 1.00 84.56 94 LYS A O 1
ATOM 726 N N . GLY A 1 95 ? -1.739 4.035 16.750 1.00 76.06 95 GLY A N 1
ATOM 727 C CA . GLY A 1 95 ? -2.127 5.308 17.372 1.00 76.06 95 GLY A CA 1
ATOM 728 C C . GLY A 1 95 ? -3.353 5.268 18.298 1.00 76.06 95 GLY A C 1
ATOM 729 O O . GLY A 1 95 ? -3.904 4.210 18.606 1.00 76.06 95 GLY A O 1
ATOM 730 N N . ARG A 1 96 ? -3.745 6.457 18.778 1.00 70.75 96 ARG A N 1
ATOM 731 C CA . ARG A 1 96 ? -4.964 6.737 19.559 1.00 70.75 96 ARG A CA 1
ATOM 732 C C . ARG A 1 96 ? -5.577 8.054 19.034 1.00 70.75 96 ARG A C 1
ATOM 734 O O . ARG A 1 96 ? -4.928 9.084 19.201 1.00 70.75 96 ARG A O 1
ATOM 741 N N . PRO A 1 97 ? -6.760 8.054 18.385 1.00 74.31 97 PRO A N 1
ATOM 742 C CA . PRO A 1 97 ? -7.575 6.886 18.034 1.00 74.31 97 PRO A CA 1
ATOM 743 C C . PRO A 1 97 ? -6.840 5.940 17.073 1.00 74.31 97 PRO A C 1
ATOM 745 O O . PRO A 1 97 ? -5.954 6.372 16.334 1.00 74.31 97 PRO A O 1
ATOM 748 N N . LYS A 1 98 ? -7.185 4.645 17.112 1.00 79.19 98 LYS A N 1
ATOM 749 C CA . LYS A 1 98 ? -6.561 3.640 16.241 1.00 79.19 98 LYS A CA 1
ATOM 750 C C . LYS A 1 98 ? -6.920 3.924 14.779 1.00 79.19 98 LYS A C 1
ATOM 752 O O . LYS A 1 98 ? -8.091 4.122 14.462 1.00 79.19 98 LYS A O 1
ATOM 757 N N . ARG A 1 99 ? -5.921 3.927 13.898 1.00 83.81 99 ARG A N 1
ATOM 758 C CA . ARG A 1 99 ? -6.059 4.116 12.445 1.00 83.81 99 ARG A CA 1
ATOM 759 C C . ARG A 1 99 ? -5.211 3.087 11.710 1.00 83.81 99 ARG A C 1
ATOM 761 O O . ARG A 1 99 ? -4.187 2.663 12.237 1.00 83.81 99 ARG A O 1
ATOM 768 N N . TYR A 1 100 ? -5.616 2.703 10.505 1.00 87.69 100 TYR A N 1
ATOM 769 C CA . TYR A 1 100 ? -4.814 1.820 9.664 1.00 87.69 100 TYR A CA 1
ATOM 770 C C . TYR A 1 100 ? -3.735 2.626 8.951 1.00 87.69 100 TYR A C 1
ATOM 772 O O . TYR A 1 100 ? -4.019 3.396 8.031 1.00 87.69 100 TYR A O 1
ATOM 780 N N . CYS A 1 101 ? -2.496 2.440 9.388 1.00 90.81 101 CYS A N 1
ATOM 781 C CA . CYS A 1 101 ? -1.330 3.091 8.814 1.00 90.81 101 CYS A CA 1
ATOM 782 C C . CYS A 1 101 ? -0.481 2.069 8.064 1.00 90.81 101 CYS A C 1
ATOM 784 O O . CYS A 1 101 ? -0.356 0.920 8.498 1.00 90.81 101 CYS A O 1
ATOM 786 N N . LEU A 1 102 ? 0.135 2.504 6.967 1.00 92.38 102 LEU A N 1
ATOM 787 C CA . LEU A 1 102 ? 1.091 1.704 6.215 1.00 92.38 102 LEU A CA 1
ATOM 788 C C . LEU A 1 102 ? 2.196 1.204 7.158 1.00 92.38 102 LEU A C 1
ATOM 790 O O . LEU A 1 102 ? 2.872 1.982 7.836 1.00 92.38 102 LEU A O 1
ATOM 794 N N . SER A 1 103 ? 2.354 -0.111 7.241 1.00 91.25 103 SER A N 1
ATOM 795 C CA . SER A 1 103 ? 3.437 -0.753 7.984 1.00 91.25 103 SER A CA 1
ATOM 796 C C . SER A 1 103 ? 4.567 -1.173 7.054 1.00 91.25 103 SER A C 1
ATOM 798 O O . SER A 1 103 ? 5.735 -0.999 7.408 1.00 91.25 103 SER A O 1
ATOM 800 N N . GLU A 1 104 ? 4.212 -1.667 5.869 1.00 91.62 104 GLU A N 1
ATOM 801 C CA . GLU A 1 104 ? 5.135 -2.232 4.894 1.00 91.62 104 GLU A CA 1
ATOM 802 C C . GLU A 1 104 ? 4.625 -1.989 3.470 1.00 91.62 104 GLU A C 1
ATOM 804 O O . GLU A 1 104 ? 3.422 -2.042 3.204 1.00 91.62 104 GLU A O 1
ATOM 809 N N . TYR A 1 105 ? 5.552 -1.754 2.545 1.00 92.06 105 TYR A N 1
ATOM 810 C CA . TYR A 1 105 ? 5.291 -1.751 1.114 1.00 92.06 105 TYR A CA 1
ATOM 811 C C . TYR A 1 105 ? 6.420 -2.490 0.405 1.00 92.06 105 TYR A C 1
ATOM 813 O O . TYR A 1 105 ? 7.591 -2.220 0.655 1.00 92.06 105 TYR A O 1
ATOM 821 N N . SER A 1 106 ? 6.072 -3.408 -0.490 1.00 90.06 106 SER A N 1
ATOM 822 C CA . SER A 1 106 ? 7.051 -4.190 -1.235 1.00 90.06 106 SER A CA 1
ATOM 823 C C . SER A 1 106 ? 6.603 -4.450 -2.669 1.00 90.06 106 SER A C 1
ATOM 825 O O . SER A 1 106 ? 5.417 -4.461 -3.002 1.00 90.06 106 SER A O 1
ATOM 827 N N . LEU A 1 107 ? 7.589 -4.635 -3.545 1.00 86.56 107 LEU A N 1
ATOM 828 C CA . LEU A 1 107 ? 7.405 -5.066 -4.926 1.00 86.56 107 LEU A CA 1
ATOM 829 C C . LEU A 1 107 ? 7.900 -6.508 -5.033 1.00 86.56 107 LEU A C 1
ATOM 831 O O . LEU A 1 107 ? 9.100 -6.761 -5.107 1.00 86.56 107 LEU A O 1
ATOM 835 N N . LEU A 1 108 ? 6.964 -7.447 -5.003 1.00 79.50 108 LEU A N 1
ATOM 836 C CA . LEU A 1 108 ? 7.211 -8.878 -5.069 1.00 79.50 108 LEU A CA 1
ATOM 837 C C . LEU A 1 108 ? 7.311 -9.331 -6.527 1.00 79.50 108 LEU A C 1
ATOM 839 O O . LEU A 1 108 ? 6.403 -9.092 -7.324 1.00 79.50 108 LEU A O 1
ATOM 843 N N . GLY A 1 109 ? 8.420 -10.007 -6.842 1.00 62.56 109 GLY A N 1
ATOM 844 C CA . GLY A 1 109 ? 8.629 -10.764 -8.076 1.00 62.56 109 GLY A CA 1
ATOM 845 C C . GLY A 1 109 ? 8.444 -9.951 -9.354 1.00 62.56 109 GLY A C 1
ATOM 846 O O . GLY A 1 109 ? 7.364 -9.950 -9.931 1.00 62.56 109 GLY A O 1
ATOM 847 N N . ARG A 1 110 ? 9.506 -9.309 -9.857 1.00 62.81 110 ARG A N 1
ATOM 848 C CA . ARG A 1 110 ? 9.528 -8.876 -11.261 1.00 62.81 110 ARG A CA 1
ATOM 849 C C . ARG A 1 110 ? 9.854 -10.079 -12.129 1.00 62.81 110 ARG A C 1
ATOM 851 O O . ARG A 1 110 ? 11.011 -10.483 -12.227 1.00 62.81 110 ARG A O 1
ATOM 858 N N . VAL A 1 111 ? 8.838 -10.647 -12.761 1.00 64.81 111 VAL A N 1
ATOM 859 C CA . VAL A 1 111 ? 9.053 -11.636 -13.811 1.00 64.81 111 VAL A CA 1
ATOM 860 C C . VAL A 1 111 ? 9.340 -10.858 -15.084 1.00 64.81 111 VAL A C 1
ATOM 862 O O . VAL A 1 111 ? 8.434 -10.248 -15.657 1.00 64.81 111 VAL A O 1
ATOM 865 N N . LYS A 1 112 ? 10.611 -10.853 -15.509 1.00 57.75 112 LYS A N 1
ATOM 866 C CA . LYS A 1 112 ? 10.973 -10.330 -16.827 1.00 57.75 112 LYS A CA 1
ATOM 867 C C . LYS A 1 112 ? 10.229 -11.140 -17.869 1.00 57.75 112 LYS A C 1
ATOM 869 O O . LYS A 1 112 ? 10.364 -12.362 -17.923 1.00 57.75 112 LYS A O 1
ATOM 874 N N . ALA A 1 113 ? 9.445 -10.464 -18.692 1.00 58.97 113 ALA A N 1
ATOM 875 C CA . ALA A 1 113 ? 8.682 -11.137 -19.721 1.00 58.97 113 ALA A CA 1
ATOM 876 C C . ALA A 1 113 ? 9.616 -11.437 -20.908 1.00 58.97 113 ALA A C 1
ATOM 878 O O . ALA A 1 113 ? 9.666 -10.704 -21.894 1.00 58.97 113 ALA A O 1
ATOM 879 N N . ILE A 1 114 ? 10.418 -12.500 -20.792 1.00 52.75 114 ILE A N 1
ATOM 880 C CA . ILE A 1 114 ? 11.277 -12.972 -21.883 1.00 52.75 114 ILE A CA 1
ATOM 881 C C . ILE A 1 114 ? 10.353 -13.464 -23.004 1.00 52.75 114 ILE A C 1
ATOM 883 O O . ILE A 1 114 ? 9.651 -14.458 -22.850 1.00 52.75 114 ILE A O 1
ATOM 887 N N . GLY A 1 115 ? 10.322 -12.735 -24.122 1.00 53.50 115 GLY A N 1
ATOM 888 C CA . GLY A 1 115 ? 9.530 -13.097 -25.303 1.00 53.50 115 GLY A CA 1
ATOM 889 C C . GLY A 1 115 ? 8.133 -12.474 -25.395 1.00 53.50 115 GLY A C 1
ATOM 890 O O . GLY A 1 115 ? 7.395 -12.807 -26.323 1.00 53.50 115 GLY A O 1
ATOM 891 N N . PHE A 1 116 ? 7.758 -11.541 -24.511 1.00 47.28 116 PHE A N 1
ATOM 892 C CA . PHE A 1 116 ? 6.488 -10.817 -24.647 1.00 47.28 116 PHE A CA 1
ATOM 893 C C . PHE A 1 116 ? 6.580 -9.815 -25.802 1.00 47.28 116 PHE A C 1
ATOM 895 O O . PHE A 1 116 ? 7.045 -8.685 -25.655 1.00 47.28 116 PHE A O 1
ATOM 902 N N . ARG A 1 117 ? 6.134 -10.224 -26.992 1.00 51.06 117 ARG A N 1
ATOM 903 C CA . ARG A 1 117 ? 5.787 -9.256 -28.034 1.00 51.06 117 ARG A CA 1
ATOM 904 C C . ARG A 1 117 ? 4.550 -8.504 -27.537 1.00 51.06 117 ARG A C 1
ATOM 906 O O . ARG A 1 117 ? 3.549 -9.162 -27.255 1.00 51.06 117 ARG A O 1
ATOM 913 N N . PRO A 1 118 ? 4.579 -7.166 -27.410 1.00 48.47 118 PRO A N 1
ATOM 914 C CA . PRO A 1 118 ? 3.390 -6.424 -27.022 1.00 48.47 118 PRO A CA 1
ATOM 915 C C . PRO A 1 118 ? 2.269 -6.766 -28.004 1.00 48.47 118 PRO A C 1
ATOM 917 O O . PRO A 1 118 ? 2.456 -6.674 -29.222 1.00 48.47 118 PRO A O 1
ATOM 920 N N . PHE A 1 119 ? 1.119 -7.200 -27.480 1.00 48.38 119 PHE A N 1
ATOM 921 C CA . PHE A 1 119 ? -0.058 -7.450 -28.304 1.00 48.38 119 PHE A CA 1
ATOM 922 C C . PHE A 1 119 ? -0.326 -6.206 -29.176 1.00 48.38 119 PHE A C 1
ATOM 924 O O . PHE A 1 119 ? -0.275 -5.075 -28.680 1.00 48.38 119 PHE A O 1
ATOM 931 N N . PRO A 1 120 ? -0.620 -6.373 -30.479 1.00 51.69 120 PRO A N 1
ATOM 932 C CA . PRO A 1 120 ? -0.708 -5.268 -31.438 1.00 51.69 120 PRO A CA 1
ATOM 933 C C . PRO A 1 120 ? -1.850 -4.270 -31.167 1.00 51.69 120 PRO A C 1
ATOM 935 O O . PRO A 1 120 ? -1.984 -3.279 -31.888 1.00 51.69 120 PRO A O 1
ATOM 938 N N . CYS A 1 121 ? -2.649 -4.463 -30.114 1.00 50.00 121 CYS A N 1
ATOM 939 C CA . CYS A 1 121 ? -3.750 -3.578 -29.746 1.00 50.00 121 CYS A CA 1
ATOM 940 C C . CYS A 1 121 ? -3.302 -2.159 -29.342 1.00 50.00 121 CYS A C 1
ATOM 942 O O . CYS A 1 121 ? -4.077 -1.220 -29.520 1.00 50.00 121 CYS A O 1
ATOM 944 N N . GLN A 1 122 ? -2.052 -1.947 -28.904 1.00 49.97 122 GLN A N 1
ATOM 945 C CA . GLN A 1 122 ? -1.550 -0.596 -28.596 1.00 49.97 122 GLN A CA 1
ATOM 946 C C . GLN A 1 122 ? -0.936 0.154 -29.793 1.00 49.97 122 GLN A C 1
ATOM 948 O O . GLN A 1 122 ? -0.837 1.382 -29.750 1.00 49.97 122 GLN A O 1
ATOM 953 N N . ARG A 1 123 ? -0.608 -0.519 -30.910 1.00 49.50 123 ARG A N 1
ATOM 954 C CA . ARG A 1 123 ? -0.055 0.171 -32.097 1.00 49.50 123 ARG A CA 1
ATOM 955 C C . ARG 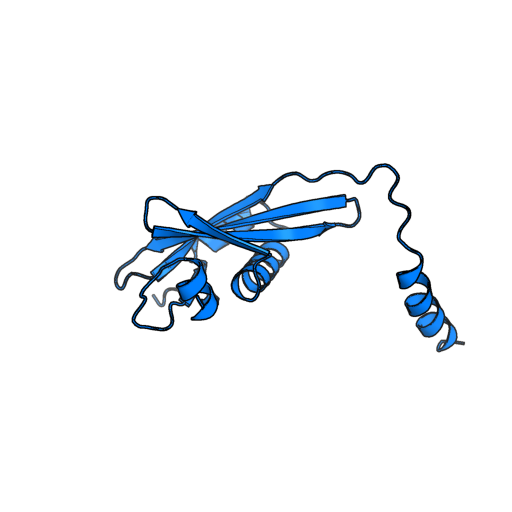A 1 123 ? -1.065 1.101 -32.775 1.00 49.50 123 ARG A C 1
ATOM 957 O O . ARG A 1 123 ? -0.664 2.110 -33.351 1.00 49.50 123 ARG A O 1
ATOM 964 N N . ARG A 1 124 ? -2.372 0.826 -32.667 1.00 49.78 124 ARG A N 1
ATOM 965 C CA . ARG A 1 124 ? -3.407 1.669 -33.297 1.00 49.78 124 ARG A CA 1
ATOM 966 C C . ARG A 1 124 ? -3.572 3.046 -32.643 1.00 49.78 124 ARG A C 1
ATOM 968 O O . ARG A 1 124 ? -3.927 3.988 -33.344 1.00 49.78 124 ARG A O 1
ATOM 975 N N . ARG A 1 125 ? -3.281 3.207 -31.344 1.00 50.25 125 ARG A N 1
ATOM 976 C CA . ARG A 1 125 ? -3.392 4.525 -30.682 1.00 50.25 125 ARG A CA 1
ATOM 977 C C . ARG A 1 125 ? -2.214 5.452 -30.989 1.00 50.25 125 ARG A C 1
ATOM 979 O O . ARG A 1 125 ? -2.431 6.646 -31.166 1.00 50.25 125 ARG A O 1
ATOM 986 N N . ALA A 1 126 ? -1.001 4.917 -31.124 1.00 49.97 126 ALA A N 1
ATOM 987 C CA . ALA A 1 126 ? 0.175 5.722 -31.465 1.00 49.97 126 ALA A CA 1
ATOM 988 C C . ALA A 1 126 ? 0.140 6.235 -32.920 1.00 49.97 126 ALA A C 1
ATOM 990 O O . ALA A 1 126 ? 0.493 7.385 -33.175 1.00 49.97 126 ALA A O 1
ATOM 991 N N . ALA A 1 127 ? -0.363 5.428 -33.863 1.00 52.53 127 ALA A N 1
ATOM 992 C CA . ALA A 1 127 ? -0.478 5.831 -35.268 1.00 52.53 127 ALA A CA 1
ATOM 993 C C . ALA A 1 127 ? -1.464 6.998 -35.479 1.00 52.53 127 ALA A C 1
ATOM 995 O O . ALA A 1 127 ? -1.185 7.912 -36.253 1.00 52.53 127 ALA A O 1
ATOM 996 N N . HIS A 1 128 ? -2.583 7.024 -34.743 1.00 51.34 128 HIS A N 1
ATOM 997 C CA . HIS A 1 128 ? -3.574 8.103 -34.849 1.00 51.34 128 HIS A CA 1
ATOM 998 C C . HIS A 1 128 ? -3.081 9.455 -34.312 1.00 51.34 128 HIS A C 1
ATOM 1000 O O . HIS A 1 128 ? -3.513 10.498 -34.799 1.00 51.34 128 HIS A O 1
ATOM 1006 N N . LEU A 1 129 ? -2.182 9.452 -33.323 1.00 51.25 129 LEU A N 1
ATOM 1007 C CA . LEU A 1 129 ? -1.607 10.679 -32.761 1.00 51.25 129 LEU A CA 1
ATOM 1008 C C . LEU A 1 129 ? -0.483 11.253 -33.637 1.00 51.25 129 LEU A C 1
ATOM 1010 O O . LEU A 1 129 ? -0.343 12.471 -33.714 1.00 51.25 129 LEU A O 1
ATOM 1014 N N . ALA A 1 130 ? 0.269 10.405 -34.345 1.00 52.44 130 ALA A N 1
ATOM 1015 C CA . ALA A 1 130 ? 1.293 10.849 -35.292 1.00 52.44 130 ALA A CA 1
ATOM 1016 C C . ALA A 1 130 ? 0.697 11.405 -36.602 1.00 52.44 130 ALA A C 1
ATOM 1018 O O . ALA A 1 130 ? 1.251 12.337 -37.179 1.00 52.44 130 ALA A O 1
ATOM 1019 N N . ALA A 1 131 ? -0.459 10.894 -37.041 1.00 53.38 131 ALA A N 1
ATOM 1020 C CA . ALA A 1 131 ? -1.140 11.352 -38.257 1.00 53.38 131 ALA A CA 1
ATOM 1021 C C . ALA A 1 131 ? -1.854 12.715 -38.119 1.00 53.38 131 ALA A C 1
ATOM 1023 O O . ALA A 1 131 ? -2.253 13.287 -39.122 1.00 53.38 131 ALA A O 1
ATOM 1024 N N . ARG A 1 132 ? -2.015 13.251 -36.899 1.00 52.19 132 ARG A N 1
ATOM 1025 C CA . ARG A 1 132 ? -2.620 14.578 -36.641 1.00 52.19 132 ARG A CA 1
ATOM 1026 C C . ARG A 1 132 ? -1.607 15.724 -36.525 1.00 52.19 132 ARG A C 1
ATOM 1028 O O . ARG A 1 132 ? -1.997 16.848 -36.232 1.00 52.19 132 ARG A O 1
ATOM 1035 N N . ARG A 1 133 ? -0.314 15.435 -36.695 1.00 54.84 133 ARG A N 1
ATOM 1036 C CA . ARG A 1 133 ? 0.780 16.423 -36.646 1.00 54.84 133 ARG A CA 1
ATOM 1037 C C . ARG A 1 133 ? 1.473 16.617 -38.002 1.00 54.84 133 ARG A C 1
ATOM 1039 O O . ARG A 1 133 ? 2.585 17.135 -38.034 1.00 54.84 133 ARG A O 1
ATOM 1046 N N . ARG A 1 134 ? 0.848 16.176 -39.093 1.00 43.94 134 ARG A N 1
ATOM 1047 C CA . ARG A 1 134 ? 1.250 16.506 -40.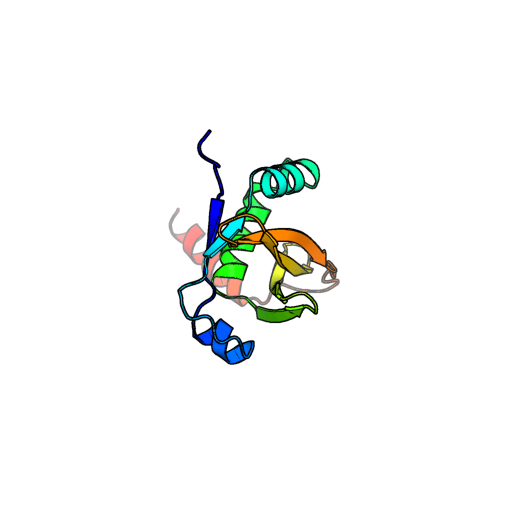462 1.00 43.94 134 ARG A CA 1
ATOM 1048 C C . ARG A 1 134 ? 0.134 17.276 -41.135 1.00 43.94 134 ARG A C 1
ATOM 1050 O O . ARG A 1 134 ? -1.030 16.887 -40.898 1.00 43.94 134 ARG A O 1
#

Organism: NCBI:txid2840784

Secondary structure (DSSP, 8-state):
-----EEEEE--HHHHHHHT---SS-PEEEE-HHHHHHHHHH-TTTHHHHHHHHHHHHHS-SEEEEETTTEEEEEEEEEETT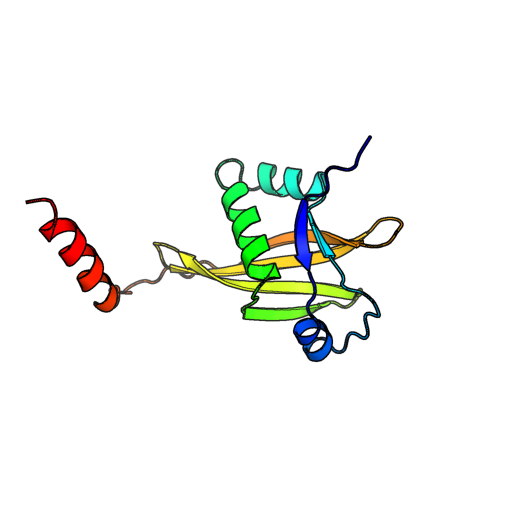EEEEEEEEEEEETTTTEEEEEEEEEEEEEE-TT-PPPGGGHHHHHHHHTT--